Protein AF-A0AAV1U110-F1 (afdb_monomer_lite)

Secondary structure (DSSP, 8-state):
---------------TTS--HHHHHHHHHTTSTTGGGGSTTHHHHHHTTTTS-SSPPSSPPPP-S-----PPPTTPPP--PPPPP--HHHHHHHHHHHHHHHHTTSS--

Organism: NCBI:txid2874970

Sequence (109 aa):
MFTENERVLSSSSMDESVLDEKTRIERYDSQSWESLKTNPLYEDLVEFKDVFPETVPCGLPKDKGIRHEVEIKPGSKYCVMKQWPLPRGQVLAIDKFFADRLAAGHVRE

Structure (mmCIF, N/CA/C/O backbone):
data_AF-A0AAV1U110-F1
#
_entry.id   AF-A0AAV1U110-F1
#
loop_
_atom_site.group_PDB
_atom_site.id
_atom_site.type_symbol
_atom_site.label_atom_id
_atom_site.label_alt_id
_atom_site.label_comp_id
_atom_site.label_asym_id
_atom_site.label_entity_id
_atom_site.label_seq_id
_atom_site.pdbx_PDB_ins_code
_atom_site.Cartn_x
_atom_site.Cartn_y
_atom_site.Cartn_z
_atom_site.occupancy
_atom_site.B_iso_or_equiv
_atom_site.auth_seq_id
_atom_site.auth_comp_id
_atom_site.auth_asym_id
_atom_site.auth_atom_id
_atom_site.pdbx_PDB_model_num
ATOM 1 N N . MET A 1 1 ? 0.098 38.934 -31.630 1.00 35.47 1 MET A N 1
ATOM 2 C CA . MET A 1 1 ? 1.028 38.566 -30.543 1.00 35.47 1 MET A CA 1
ATOM 3 C C . MET A 1 1 ? 0.245 37.677 -29.601 1.00 35.47 1 MET A C 1
ATOM 5 O O . MET A 1 1 ? -0.563 38.188 -28.842 1.00 35.47 1 MET A O 1
ATOM 9 N N . PHE A 1 2 ? 0.353 36.362 -29.775 1.00 33.09 2 PHE A N 1
ATOM 10 C CA . PHE A 1 2 ? -0.386 35.393 -28.971 1.00 33.09 2 PHE A CA 1
ATOM 11 C C . PHE A 1 2 ? 0.533 34.914 -27.850 1.00 33.09 2 PHE A C 1
ATOM 13 O O . PHE A 1 2 ? 1.651 34.482 -28.108 1.00 33.09 2 PHE A O 1
ATOM 20 N N . THR A 1 3 ? 0.077 35.092 -26.617 1.00 41.59 3 THR A N 1
ATOM 21 C CA . THR A 1 3 ? 0.721 34.644 -25.383 1.00 41.59 3 THR A CA 1
ATOM 22 C C . THR A 1 3 ? 0.712 33.119 -25.328 1.00 41.59 3 THR A C 1
ATOM 24 O O . THR A 1 3 ? -0.360 32.515 -25.374 1.00 41.59 3 THR A O 1
ATOM 27 N N . GLU A 1 4 ? 1.884 32.494 -25.241 1.00 41.91 4 GLU A N 1
ATOM 28 C CA . GLU A 1 4 ? 1.995 31.045 -25.073 1.00 41.91 4 GLU A CA 1
ATOM 29 C C . GLU A 1 4 ? 1.771 30.668 -23.607 1.00 41.91 4 GLU A C 1
ATOM 31 O O . GLU A 1 4 ? 2.541 31.019 -22.713 1.00 41.91 4 GLU A O 1
ATOM 36 N N . ASN A 1 5 ? 0.662 29.967 -23.390 1.00 44.16 5 ASN A N 1
ATOM 37 C CA . ASN A 1 5 ? 0.289 29.315 -22.149 1.00 44.16 5 ASN A CA 1
ATOM 38 C C . ASN A 1 5 ? 1.094 28.019 -21.947 1.00 44.16 5 ASN A C 1
ATOM 40 O O . ASN A 1 5 ? 1.216 27.201 -22.855 1.00 44.16 5 ASN A O 1
ATOM 44 N N . GLU A 1 6 ? 1.542 27.838 -20.705 1.00 47.44 6 GLU A N 1
ATOM 45 C CA . GLU A 1 6 ? 1.494 26.588 -19.939 1.00 47.44 6 GLU A CA 1
ATOM 46 C C . GLU A 1 6 ? 2.116 25.305 -20.528 1.00 47.44 6 GLU A C 1
ATOM 48 O O . GLU A 1 6 ? 1.518 24.562 -21.304 1.00 47.44 6 GLU A O 1
ATOM 53 N N . ARG A 1 7 ? 3.263 24.920 -19.960 1.00 43.56 7 ARG A N 1
ATOM 54 C CA . ARG A 1 7 ? 3.531 23.516 -19.615 1.00 43.56 7 ARG A CA 1
ATOM 55 C C . ARG A 1 7 ? 4.108 23.451 -18.210 1.00 43.56 7 ARG A C 1
ATOM 57 O O . ARG A 1 7 ? 5.311 23.276 -18.031 1.00 43.56 7 ARG A O 1
ATOM 64 N N . VAL A 1 8 ? 3.241 23.568 -17.204 1.00 42.62 8 VAL A N 1
ATOM 65 C CA . VAL A 1 8 ? 3.569 23.057 -15.869 1.00 42.62 8 VAL A CA 1
ATOM 66 C C . VAL A 1 8 ? 3.509 21.533 -15.970 1.00 42.62 8 VAL A C 1
ATOM 68 O O . VAL A 1 8 ? 2.497 20.898 -15.691 1.00 42.62 8 VAL A O 1
ATOM 71 N N . LEU A 1 9 ? 4.592 20.930 -16.461 1.00 42.34 9 LEU A N 1
ATOM 72 C CA . LEU A 1 9 ? 4.840 19.508 -16.268 1.00 42.34 9 LEU A CA 1
ATOM 73 C C . LEU A 1 9 ? 5.126 19.327 -14.776 1.00 42.34 9 LEU A C 1
ATOM 75 O O . LEU A 1 9 ? 6.277 19.320 -14.349 1.00 42.34 9 LEU A O 1
ATOM 79 N N . SER A 1 10 ? 4.060 19.205 -13.981 1.00 40.09 10 SER A N 1
ATOM 80 C CA . SER A 1 10 ? 4.121 18.632 -12.639 1.00 40.09 10 SER A CA 1
ATOM 81 C C . SER A 1 10 ? 4.406 17.135 -12.798 1.00 40.09 10 SER A C 1
ATOM 83 O O . SER A 1 10 ? 3.544 16.269 -12.673 1.00 40.09 10 SER A O 1
ATOM 85 N N . SER A 1 11 ? 5.637 16.845 -13.217 1.00 42.34 11 SER A N 1
ATOM 86 C CA . SER A 1 11 ? 6.236 15.526 -13.135 1.00 42.34 11 SER A CA 1
ATOM 87 C C . SER A 1 11 ? 6.415 15.256 -11.650 1.00 42.34 11 SER A C 1
ATOM 89 O O . SER A 1 11 ? 7.208 15.943 -11.003 1.00 42.34 11 SER A O 1
ATOM 91 N N . SER A 1 12 ? 5.653 14.301 -11.110 1.00 48.09 12 SER A N 1
ATOM 92 C CA . SER A 1 12 ? 5.851 13.757 -9.764 1.00 48.09 12 SER A CA 1
ATOM 93 C C . SER A 1 12 ? 7.200 13.039 -9.734 1.00 48.09 12 SER A C 1
ATOM 95 O O . SER A 1 12 ? 7.323 11.830 -9.907 1.00 48.09 12 SER A O 1
ATOM 97 N N . SER A 1 13 ? 8.235 13.855 -9.619 1.00 43.66 13 SER A N 1
ATOM 98 C CA . SER A 1 13 ? 9.588 13.469 -9.282 1.00 43.66 13 SER A CA 1
ATOM 99 C C . SER A 1 13 ? 9.536 13.211 -7.781 1.00 43.66 13 SER A C 1
ATOM 101 O O . SER A 1 13 ? 9.035 14.058 -7.043 1.00 43.66 13 SER A O 1
ATOM 103 N N . MET A 1 14 ? 9.955 12.032 -7.323 1.00 46.31 14 MET A N 1
ATOM 104 C CA . MET A 1 14 ? 10.198 11.820 -5.897 1.00 46.31 14 MET A CA 1
ATOM 105 C C . MET A 1 14 ? 11.302 12.793 -5.475 1.00 46.31 14 MET A C 1
ATOM 107 O O . MET A 1 14 ? 12.480 12.497 -5.644 1.00 46.31 14 MET A O 1
ATOM 111 N N . ASP A 1 15 ? 10.919 13.977 -5.004 1.00 38.59 15 ASP A N 1
ATOM 112 C CA . ASP A 1 15 ? 11.826 14.870 -4.301 1.00 38.59 15 ASP A CA 1
ATOM 113 C C . ASP A 1 15 ? 12.218 14.199 -2.980 1.00 38.59 15 ASP A C 1
ATOM 115 O O . ASP A 1 15 ? 11.374 13.652 -2.272 1.00 38.59 15 ASP A O 1
ATOM 119 N N . GLU A 1 16 ? 13.493 14.302 -2.608 1.00 44.09 16 GLU A N 1
ATOM 120 C CA . GLU A 1 16 ? 14.067 13.902 -1.306 1.00 44.09 16 GLU A CA 1
ATOM 121 C C . GLU A 1 16 ? 13.384 14.612 -0.106 1.00 44.09 16 GLU A C 1
ATOM 123 O O . GLU A 1 16 ? 13.739 14.412 1.050 1.00 44.09 16 GLU A O 1
ATOM 128 N N . SER A 1 17 ? 12.394 15.471 -0.372 1.00 44.66 17 SER A N 1
ATOM 129 C CA . SER A 1 17 ? 11.492 16.101 0.589 1.00 44.66 17 SER A CA 1
ATOM 130 C C . SER A 1 17 ? 10.092 15.471 0.604 1.00 44.66 17 SER A C 1
ATOM 132 O O . SER A 1 17 ? 9.124 16.127 1.005 1.00 44.66 17 SER A O 1
ATOM 134 N N . VAL A 1 18 ? 9.965 14.179 0.262 1.00 58.88 18 VAL A N 1
ATOM 135 C CA . VAL A 1 18 ? 8.971 13.308 0.915 1.00 58.88 18 VAL A CA 1
ATOM 136 C C . VAL A 1 18 ? 9.233 13.447 2.410 1.00 58.88 18 VAL A C 1
ATOM 138 O O . VAL A 1 18 ? 10.063 12.721 2.925 1.00 58.88 18 VAL A O 1
ATOM 141 N N . LEU A 1 19 ? 8.627 14.470 3.024 1.00 53.06 19 LEU A N 1
ATOM 142 C CA . LEU A 1 19 ? 8.655 14.876 4.429 1.00 53.06 19 LEU A CA 1
ATOM 143 C C . LEU A 1 19 ? 9.754 14.192 5.240 1.00 53.06 19 LEU A C 1
ATOM 145 O O . LEU A 1 19 ? 9.616 12.995 5.494 1.00 53.06 19 LEU A O 1
ATOM 149 N N . ASP A 1 20 ? 10.772 14.949 5.695 1.00 71.12 20 ASP A N 1
ATOM 150 C CA . ASP A 1 20 ? 11.756 14.476 6.689 1.00 71.12 20 ASP A CA 1
ATOM 151 C C . ASP A 1 20 ? 11.061 13.516 7.652 1.00 71.12 20 ASP A C 1
ATOM 153 O O . ASP A 1 20 ? 9.963 13.837 8.112 1.00 71.12 20 ASP A O 1
ATOM 157 N N . GLU A 1 21 ? 11.635 12.335 7.892 1.00 78.06 21 GLU A N 1
ATOM 158 C CA . GLU A 1 21 ? 10.934 11.203 8.518 1.00 78.06 21 GLU A CA 1
ATOM 159 C C . GLU A 1 21 ? 10.157 11.628 9.778 1.00 78.06 21 GLU A C 1
ATOM 161 O O . GLU A 1 21 ? 9.039 11.172 10.006 1.00 78.06 21 GLU A O 1
ATOM 166 N N . LYS A 1 22 ? 10.688 12.605 10.524 1.00 83.38 22 LYS A N 1
ATOM 167 C CA . LYS A 1 22 ? 10.017 13.262 11.653 1.00 83.38 22 LYS A CA 1
ATOM 168 C C . LYS A 1 22 ? 8.708 13.949 11.269 1.00 83.38 22 LYS A C 1
ATOM 170 O O . LYS A 1 22 ? 7.678 13.655 11.854 1.00 83.38 22 LYS A O 1
ATOM 175 N N . THR A 1 23 ? 8.717 14.818 10.263 1.00 84.31 23 THR A N 1
ATOM 176 C CA . THR A 1 23 ? 7.519 15.515 9.763 1.00 84.31 23 THR A CA 1
ATOM 177 C C . THR A 1 23 ? 6.472 14.558 9.181 1.00 84.31 23 THR A C 1
ATOM 179 O O . THR A 1 23 ? 5.272 14.831 9.259 1.00 84.31 23 THR A O 1
ATOM 182 N N . ARG A 1 24 ? 6.897 13.416 8.620 1.00 82.12 24 ARG A N 1
ATOM 183 C CA . ARG A 1 24 ? 5.990 12.349 8.168 1.00 82.12 24 ARG A CA 1
ATOM 184 C C . ARG A 1 24 ? 5.311 11.665 9.353 1.00 82.12 24 ARG A C 1
ATOM 186 O O . ARG A 1 24 ? 4.092 11.500 9.326 1.00 82.12 24 ARG A O 1
ATOM 193 N N . ILE A 1 25 ? 6.095 11.300 10.367 1.00 84.00 25 ILE A N 1
ATOM 194 C CA . ILE A 1 25 ? 5.604 10.692 11.608 1.00 84.00 25 ILE A CA 1
ATOM 195 C C . ILE A 1 25 ? 4.658 11.659 12.326 1.00 84.00 25 ILE A C 1
ATOM 197 O O . ILE A 1 25 ? 3.527 11.288 12.599 1.00 84.00 25 ILE A O 1
ATOM 201 N N . GLU A 1 26 ? 5.043 12.923 12.513 1.00 87.81 26 GLU A N 1
ATOM 202 C CA . GLU A 1 26 ? 4.208 13.943 13.164 1.00 87.81 26 GLU A CA 1
ATOM 203 C C . GLU A 1 26 ? 2.861 14.134 12.456 1.00 87.81 26 GLU A C 1
ATOM 205 O O . GLU A 1 26 ? 1.815 14.231 13.102 1.00 87.81 26 GLU A O 1
ATOM 210 N N . ARG A 1 27 ? 2.860 14.153 11.116 1.00 87.62 27 ARG A N 1
ATOM 211 C CA . ARG A 1 27 ? 1.615 14.228 10.346 1.00 87.62 27 ARG A CA 1
ATOM 212 C C . ARG A 1 27 ? 0.743 12.994 10.573 1.00 87.62 27 ARG A C 1
ATOM 214 O O . ARG A 1 27 ? -0.462 13.154 10.752 1.00 87.62 27 ARG A O 1
ATOM 221 N N . TYR A 1 28 ? 1.328 11.797 10.562 1.00 83.81 28 TYR A N 1
ATOM 222 C CA . TYR A 1 28 ? 0.599 10.555 10.820 1.00 83.81 28 TYR A CA 1
ATOM 223 C C . TYR A 1 28 ? 0.030 10.528 12.247 1.00 83.81 28 TYR A C 1
ATOM 225 O O . TYR A 1 28 ? -1.161 10.285 12.432 1.00 83.81 28 TYR A O 1
ATOM 233 N N . ASP A 1 29 ? 0.842 10.892 13.238 1.00 86.44 29 ASP A N 1
ATOM 234 C CA . ASP A 1 29 ? 0.464 10.913 14.651 1.00 86.44 29 ASP A CA 1
ATOM 235 C C . ASP A 1 29 ? -0.659 11.916 14.923 1.00 86.44 29 ASP A C 1
ATOM 237 O O . ASP A 1 29 ? -1.585 11.604 15.669 1.00 86.44 29 ASP A O 1
ATOM 241 N N . SER A 1 30 ? -0.646 13.080 14.259 1.00 87.38 30 SER A N 1
ATOM 242 C CA . SER A 1 30 ? -1.729 14.073 14.359 1.00 87.38 30 SER A CA 1
ATOM 243 C C . SER A 1 30 ? -3.083 13.584 13.820 1.00 87.38 30 SER A C 1
ATOM 245 O O . SER A 1 30 ? -4.119 14.170 14.132 1.00 87.38 30 SER A O 1
ATOM 247 N N . GLN A 1 31 ? -3.079 12.521 13.010 1.00 84.69 31 GLN A N 1
ATOM 248 C CA . GLN A 1 31 ? -4.268 11.883 12.439 1.00 84.69 31 GLN A CA 1
ATOM 249 C C . GLN A 1 31 ? -4.585 10.536 13.109 1.00 84.69 31 GLN A C 1
ATOM 251 O O . GLN A 1 31 ? -5.462 9.806 12.647 1.00 84.69 31 GLN A O 1
ATOM 256 N N . SER A 1 32 ? -3.882 10.197 14.192 1.00 86.75 32 SER A N 1
ATOM 257 C CA . SER A 1 32 ? -4.067 8.939 14.912 1.00 86.75 32 SER A CA 1
ATOM 258 C C . SER A 1 32 ? -5.417 8.861 15.637 1.00 86.75 32 SER A C 1
ATOM 260 O O . SER A 1 32 ? -6.064 9.869 15.941 1.00 86.75 32 SER A O 1
ATOM 262 N N . TRP A 1 33 ? -5.811 7.638 16.007 1.00 87.12 33 TRP A N 1
ATOM 263 C CA . TRP A 1 33 ? -6.979 7.381 16.859 1.00 87.12 33 TRP A CA 1
ATOM 264 C C . TRP A 1 33 ? -6.933 8.127 18.200 1.00 87.12 33 TRP A C 1
ATOM 266 O O . TRP A 1 33 ? -7.980 8.451 18.757 1.00 87.12 33 TRP A O 1
ATOM 276 N N . GLU A 1 34 ? -5.734 8.411 18.713 1.00 88.62 34 GLU A N 1
ATOM 277 C CA . GLU A 1 34 ? -5.528 9.184 19.939 1.00 88.62 34 GLU A CA 1
ATOM 278 C C . GLU A 1 34 ? -5.887 10.660 19.743 1.00 88.62 34 GLU A C 1
ATOM 280 O O . GLU A 1 34 ? -6.616 11.234 20.553 1.00 88.62 34 GLU A O 1
ATOM 285 N N . SER A 1 35 ? -5.460 11.263 18.630 1.00 88.88 35 SER A N 1
ATOM 286 C CA . SER A 1 35 ? -5.814 12.645 18.281 1.00 88.88 35 SER A CA 1
ATOM 287 C C . SER A 1 35 ? -7.319 12.823 18.056 1.00 88.88 35 SER A C 1
ATOM 289 O O . SER A 1 35 ? -7.890 13.860 18.406 1.00 88.88 35 SER A O 1
ATOM 291 N N . LEU A 1 36 ? -7.985 11.785 17.539 1.00 88.44 36 LEU A N 1
ATOM 292 C CA . LEU A 1 36 ? -9.421 11.797 17.265 1.00 88.44 36 LEU A CA 1
ATOM 293 C C . LEU A 1 36 ? -10.305 11.782 18.521 1.00 88.44 36 LEU A C 1
ATOM 295 O O . LEU A 1 36 ? -11.480 12.114 18.402 1.00 88.44 36 LEU A O 1
ATOM 299 N N . LYS A 1 37 ? -9.775 11.497 19.720 1.00 90.38 37 LYS A N 1
ATOM 300 C CA . LYS A 1 37 ? -10.555 11.499 20.981 1.00 90.38 37 LYS A CA 1
ATOM 301 C C . LYS A 1 37 ? -11.225 12.835 21.300 1.00 90.38 37 LYS A C 1
ATOM 303 O O . LYS A 1 37 ? -12.200 12.881 22.039 1.00 90.38 37 LYS A O 1
ATOM 308 N N . THR A 1 38 ? -10.685 13.927 20.766 1.00 92.50 38 THR A N 1
ATOM 309 C CA . THR A 1 38 ? -11.238 15.280 20.940 1.00 92.50 38 THR A CA 1
ATOM 310 C C . THR A 1 38 ? -12.335 15.622 19.928 1.00 92.50 38 THR A C 1
ATOM 312 O O . THR A 1 38 ? -12.983 16.660 20.054 1.00 92.50 38 THR A O 1
ATOM 315 N N . ASN A 1 39 ? -12.554 14.768 18.923 1.00 90.50 39 ASN A N 1
ATOM 316 C CA . ASN A 1 39 ? -13.552 14.981 17.886 1.00 90.50 39 ASN A CA 1
ATOM 317 C C . ASN A 1 39 ? -14.965 14.726 18.449 1.00 90.50 39 ASN A C 1
ATOM 319 O O . ASN A 1 39 ? -15.187 13.681 19.060 1.00 90.50 39 ASN A O 1
ATOM 323 N N . PRO A 1 40 ? -15.947 15.618 18.216 1.00 93.69 40 PRO A N 1
ATOM 324 C CA . PRO A 1 40 ? -17.333 15.397 18.640 1.00 93.69 40 PRO A CA 1
ATOM 325 C C . PRO A 1 40 ? -17.980 14.127 18.057 1.00 93.69 40 PRO A C 1
ATOM 327 O O . PRO A 1 40 ? -18.975 13.668 18.604 1.00 93.69 40 PRO A O 1
ATOM 330 N N . LEU A 1 41 ? -17.426 13.562 16.979 1.00 91.56 41 LEU A N 1
ATOM 331 C CA . LEU A 1 41 ? -17.882 12.319 16.343 1.00 91.56 41 LEU A CA 1
ATOM 332 C C . LEU A 1 41 ? -17.066 11.086 16.769 1.00 91.56 41 LEU A C 1
ATOM 334 O O . LEU A 1 41 ? -17.099 10.068 16.085 1.00 91.56 41 LEU A O 1
ATOM 338 N N . TYR A 1 42 ? -16.275 11.163 17.846 1.00 91.06 42 TYR A N 1
ATOM 339 C CA . TYR A 1 42 ? -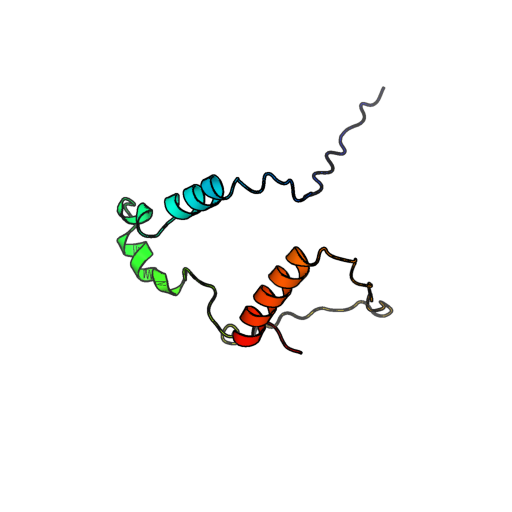15.377 10.069 18.230 1.00 91.06 42 TYR A CA 1
ATOM 340 C C . TYR A 1 42 ? -16.107 8.737 18.452 1.00 91.06 42 TYR A C 1
ATOM 342 O O . TYR A 1 42 ? -15.624 7.708 17.989 1.00 91.06 42 TYR A O 1
ATOM 350 N N . GLU A 1 43 ? -17.276 8.760 19.094 1.00 91.81 43 GLU A N 1
ATOM 351 C CA . GLU A 1 43 ? -18.082 7.554 19.332 1.00 91.81 43 GLU A CA 1
ATOM 352 C C . GLU A 1 43 ? -18.482 6.871 18.014 1.00 91.81 43 GLU A C 1
ATOM 354 O O . GLU A 1 43 ? -18.256 5.672 17.849 1.00 91.81 43 GLU A O 1
ATOM 359 N N . ASP A 1 44 ? -18.957 7.648 17.036 1.00 91.19 44 ASP A N 1
ATOM 360 C CA . ASP A 1 44 ? -19.310 7.137 15.707 1.00 91.19 44 ASP A CA 1
ATOM 361 C C . ASP A 1 44 ? -18.070 6.582 14.985 1.00 91.19 44 ASP A C 1
ATOM 363 O O . ASP A 1 44 ? -18.108 5.528 14.357 1.00 91.19 44 ASP A O 1
ATOM 367 N N . LEU A 1 45 ? -16.924 7.264 15.087 1.00 89.62 45 LEU A N 1
ATOM 368 C CA . LEU A 1 45 ? -15.680 6.810 14.457 1.00 89.62 45 LEU A CA 1
ATOM 369 C C . LEU A 1 45 ? -15.187 5.478 15.038 1.00 89.62 45 LEU A C 1
ATOM 371 O O . LEU A 1 45 ? -14.658 4.648 14.296 1.00 89.62 45 LEU A O 1
ATOM 375 N N . VAL A 1 46 ? -15.353 5.269 16.347 1.00 90.56 46 VAL A N 1
ATOM 376 C CA . VAL A 1 46 ? -14.990 4.011 17.013 1.00 90.56 46 VAL A CA 1
ATOM 377 C C . VAL A 1 46 ? -15.910 2.870 16.578 1.00 90.56 46 VAL A C 1
ATOM 379 O O . VAL A 1 46 ? -15.422 1.748 16.419 1.00 90.56 46 VAL A O 1
ATOM 382 N N . GLU A 1 47 ? -17.194 3.143 16.323 1.00 92.75 47 GLU A N 1
ATOM 383 C CA . GLU A 1 47 ? -18.133 2.154 15.775 1.00 92.75 47 GLU A CA 1
ATOM 384 C C . GLU A 1 47 ? -17.653 1.600 14.422 1.00 92.75 47 GLU A C 1
ATOM 386 O O . GLU A 1 47 ? -17.699 0.390 14.207 1.00 92.75 47 GLU A O 1
ATOM 391 N N . PHE A 1 48 ? -17.099 2.454 13.552 1.00 90.12 48 PHE A N 1
ATOM 392 C CA . PHE A 1 48 ? -16.588 2.075 12.224 1.00 90.12 48 PHE A CA 1
ATOM 393 C C . PHE A 1 48 ? -15.086 1.752 12.191 1.00 90.12 48 PHE A C 1
ATOM 395 O O . PHE A 1 48 ? -14.453 1.798 11.130 1.00 90.12 48 PHE A O 1
ATOM 402 N N . LYS A 1 49 ? -14.474 1.425 13.335 1.00 88.00 49 LYS A N 1
ATOM 403 C CA . LYS A 1 49 ? -13.031 1.139 13.405 1.00 88.00 49 LYS A CA 1
ATOM 404 C C . LYS A 1 49 ? -12.603 -0.034 12.513 1.00 88.00 49 LYS A C 1
ATOM 406 O O . LYS A 1 49 ? -11.473 -0.064 12.031 1.00 88.00 49 LYS A O 1
ATOM 411 N N . ASP A 1 50 ? -13.490 -0.995 12.280 1.00 86.19 50 ASP A N 1
ATOM 412 C CA . ASP A 1 50 ? -13.262 -2.135 11.389 1.00 86.19 50 ASP A CA 1
ATOM 413 C C . ASP A 1 50 ? -13.210 -1.739 9.901 1.00 86.19 50 ASP A C 1
ATOM 415 O O . ASP A 1 50 ? -12.515 -2.387 9.114 1.00 86.19 50 ASP A O 1
ATOM 419 N N . VAL A 1 51 ? -13.898 -0.658 9.520 1.00 87.25 51 VAL A N 1
ATOM 420 C CA . VAL A 1 51 ? -13.886 -0.094 8.160 1.00 87.25 51 VAL A CA 1
ATOM 421 C C . VAL A 1 51 ? -12.575 0.642 7.869 1.00 87.25 51 VAL A C 1
ATOM 423 O O . VAL A 1 51 ? -12.116 0.648 6.724 1.00 87.25 51 VAL A O 1
ATOM 426 N N . PHE A 1 52 ? -11.951 1.220 8.898 1.00 84.81 52 PHE A N 1
ATOM 427 C CA . PHE A 1 52 ? -10.705 1.987 8.804 1.00 84.81 52 PHE A CA 1
ATOM 428 C C . PHE A 1 52 ? -9.564 1.312 9.586 1.00 84.81 52 PHE A C 1
ATOM 430 O O . PHE A 1 52 ? -9.105 1.843 10.602 1.00 84.81 52 PHE A O 1
ATOM 437 N N . PRO A 1 53 ? -9.088 0.132 9.143 1.00 83.94 53 PRO A N 1
ATOM 438 C CA . PRO A 1 53 ? -8.006 -0.557 9.824 1.00 83.94 53 PRO A CA 1
ATOM 439 C C . PRO A 1 53 ? -6.701 0.242 9.715 1.00 83.94 53 PRO A C 1
ATOM 441 O O . PRO A 1 53 ? -6.370 0.795 8.668 1.00 83.94 53 PRO A O 1
ATOM 444 N N . GLU A 1 54 ? -5.932 0.264 10.803 1.00 83.75 54 GLU A N 1
ATOM 445 C CA . GLU A 1 54 ? -4.639 0.959 10.869 1.00 83.75 54 GLU A CA 1
ATOM 446 C C . GLU A 1 54 ? -3.570 0.293 9.989 1.00 83.75 54 GLU A C 1
ATOM 448 O O . GLU A 1 54 ? -2.655 0.941 9.485 1.00 83.75 54 GLU A O 1
ATOM 453 N N . THR A 1 55 ? -3.703 -1.014 9.761 1.00 85.19 55 THR A N 1
ATOM 454 C CA . THR A 1 55 ? -2.821 -1.788 8.891 1.00 85.19 55 THR A CA 1
ATOM 455 C C . THR A 1 55 ? -3.613 -2.440 7.769 1.00 85.19 55 THR A C 1
ATOM 457 O O . THR A 1 55 ? -4.781 -2.800 7.914 1.00 85.19 55 THR A O 1
ATOM 460 N N . VAL A 1 56 ? -2.969 -2.602 6.612 1.00 85.56 56 VAL A N 1
ATOM 461 C CA . VAL A 1 56 ? -3.584 -3.308 5.483 1.00 85.56 56 VAL A CA 1
ATOM 462 C C . VAL A 1 56 ? -3.803 -4.770 5.891 1.00 85.56 56 VAL A C 1
ATOM 464 O O . VAL A 1 56 ? -2.825 -5.433 6.243 1.00 85.56 56 VAL A O 1
ATOM 467 N N . PRO A 1 57 ? -5.038 -5.297 5.827 1.00 85.44 57 PRO A N 1
ATOM 468 C CA . PRO A 1 57 ? -5.316 -6.660 6.252 1.00 85.44 57 PRO A CA 1
ATOM 469 C C . PRO A 1 57 ? -4.589 -7.683 5.371 1.00 85.44 57 PRO A C 1
ATOM 471 O O . PRO A 1 57 ? -4.438 -7.502 4.158 1.00 85.44 57 PRO A O 1
ATOM 474 N N . CYS A 1 58 ? -4.162 -8.784 5.990 1.00 85.94 58 CYS A N 1
ATOM 475 C CA . CYS A 1 58 ? -3.633 -9.936 5.271 1.00 85.94 58 CYS A CA 1
ATOM 476 C C . CYS A 1 58 ? -4.772 -10.655 4.539 1.00 85.94 58 CYS A C 1
ATOM 478 O O . CYS A 1 58 ? -5.812 -10.949 5.126 1.00 85.94 58 CYS A O 1
ATOM 480 N N . GLY A 1 59 ? -4.557 -10.968 3.266 1.00 84.19 59 GLY A N 1
ATOM 481 C CA . GLY A 1 59 ? -5.516 -11.645 2.405 1.00 84.19 59 GLY A CA 1
ATOM 482 C C . GLY A 1 59 ? -6.164 -10.729 1.371 1.00 84.19 59 GLY A C 1
ATOM 483 O O . GLY A 1 59 ? -6.078 -9.501 1.422 1.00 84.19 59 GLY A O 1
ATOM 484 N N . LEU A 1 60 ? -6.815 -11.362 0.396 1.00 83.06 60 LEU A N 1
ATOM 485 C CA 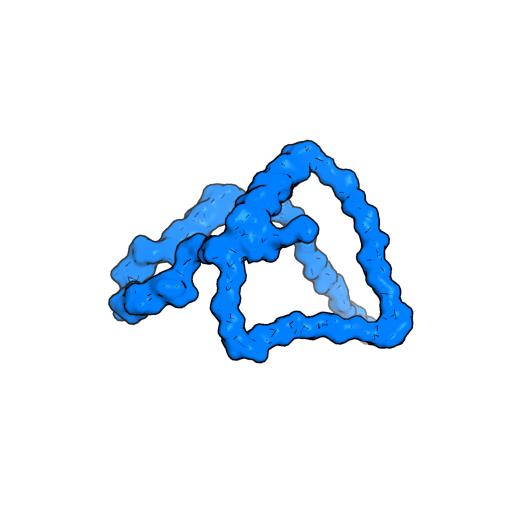. LEU A 1 60 ? -7.629 -10.661 -0.587 1.00 83.06 60 LEU A CA 1
ATOM 486 C C . LEU A 1 60 ? -8.971 -10.260 0.041 1.00 83.06 60 LEU A C 1
ATOM 488 O O . LEU A 1 60 ? -9.519 -11.022 0.845 1.00 83.06 60 LEU A O 1
ATOM 492 N N . PRO A 1 61 ? -9.540 -9.107 -0.349 1.00 84.06 61 PRO A N 1
ATOM 493 C CA . PRO A 1 61 ? -10.906 -8.766 0.010 1.00 84.06 61 PRO A CA 1
ATOM 494 C C . PRO A 1 61 ? -11.866 -9.892 -0.381 1.00 84.06 61 PRO A C 1
ATOM 496 O O . PRO A 1 61 ? -11.677 -10.565 -1.396 1.00 84.06 61 PRO A O 1
ATOM 499 N N . LYS A 1 62 ? -12.925 -10.075 0.411 1.00 86.12 62 LYS A N 1
ATOM 500 C CA . LYS A 1 62 ? -13.994 -11.020 0.081 1.00 86.12 62 LYS A CA 1
ATOM 501 C C . LYS A 1 62 ? -14.537 -10.706 -1.314 1.00 86.12 62 LYS A C 1
ATOM 503 O O . LYS A 1 62 ? -14.875 -9.555 -1.588 1.00 86.12 62 LYS A O 1
ATOM 508 N N . ASP A 1 63 ? -14.648 -11.727 -2.161 1.00 88.94 63 ASP A N 1
ATOM 509 C CA . ASP A 1 63 ? -15.229 -11.568 -3.491 1.00 88.94 63 ASP A CA 1
ATOM 510 C C . ASP A 1 63 ? -16.684 -11.089 -3.362 1.00 88.94 63 ASP A C 1
ATOM 512 O O . ASP A 1 63 ? -17.519 -11.735 -2.722 1.00 88.94 63 ASP A O 1
ATOM 516 N N . LYS A 1 64 ? -16.966 -9.916 -3.934 1.00 90.88 64 LYS A N 1
ATOM 517 C CA . LYS A 1 64 ? -18.303 -9.306 -3.984 1.00 90.88 64 LYS A CA 1
ATOM 518 C C . LYS A 1 64 ? -18.992 -9.548 -5.334 1.00 90.88 64 LYS A C 1
ATOM 520 O O . LYS A 1 64 ? -20.015 -8.929 -5.607 1.00 90.88 64 LYS A O 1
ATOM 525 N N . GLY A 1 65 ? -18.427 -10.403 -6.189 1.00 91.81 65 GLY A N 1
ATOM 526 C CA . GLY A 1 65 ? -18.915 -10.662 -7.545 1.00 91.81 65 GLY A CA 1
ATOM 527 C C . GLY A 1 65 ? -18.500 -9.599 -8.567 1.00 91.81 65 GLY A C 1
ATOM 528 O O . GLY A 1 65 ? -18.887 -9.688 -9.728 1.00 91.81 65 GLY A O 1
ATOM 529 N N . ILE A 1 66 ? -17.703 -8.607 -8.157 1.00 90.19 66 ILE A N 1
ATOM 530 C CA . ILE A 1 66 ? -17.130 -7.584 -9.035 1.00 90.19 66 ILE A CA 1
ATOM 531 C C . ILE A 1 66 ? -15.649 -7.905 -9.207 1.00 90.19 66 ILE A C 1
ATOM 533 O O . ILE A 1 66 ? -14.901 -7.926 -8.230 1.00 90.19 66 ILE A O 1
ATOM 537 N N . ARG A 1 67 ? -15.222 -8.134 -10.451 1.00 90.56 67 ARG A N 1
ATOM 538 C CA . ARG A 1 67 ? -13.818 -8.383 -10.795 1.00 90.56 67 ARG A CA 1
ATOM 539 C C . ARG A 1 67 ? -13.295 -7.269 -11.683 1.00 90.56 67 ARG A C 1
ATOM 541 O O . ARG A 1 67 ? -14.010 -6.772 -12.546 1.00 90.56 67 ARG A O 1
ATOM 548 N N . HIS A 1 68 ? -12.044 -6.887 -11.459 1.00 89.31 68 HIS A N 1
ATOM 549 C CA . HIS A 1 68 ? -11.345 -5.994 -12.367 1.00 89.31 68 HIS A CA 1
ATOM 550 C C . HIS A 1 68 ? -10.897 -6.793 -13.592 1.00 89.31 68 HIS A C 1
ATOM 552 O O . HIS A 1 68 ? -10.132 -7.748 -13.458 1.00 89.31 68 HIS A O 1
ATOM 558 N N . GLU A 1 69 ? -11.389 -6.413 -14.766 1.00 92.75 69 GLU A N 1
ATOM 559 C CA . GLU A 1 69 ? -10.977 -6.983 -16.044 1.00 92.75 69 GLU A CA 1
ATOM 560 C C . GLU A 1 69 ? -10.195 -5.930 -16.827 1.00 92.75 69 GLU A C 1
ATOM 562 O O . GLU A 1 69 ? -10.630 -4.786 -16.968 1.00 92.75 69 GLU A O 1
ATOM 567 N N . VAL A 1 70 ? -9.011 -6.314 -17.304 1.00 92.56 70 VAL A N 1
ATOM 568 C CA . VAL A 1 70 ? -8.170 -5.454 -18.137 1.00 92.56 70 VAL A CA 1
A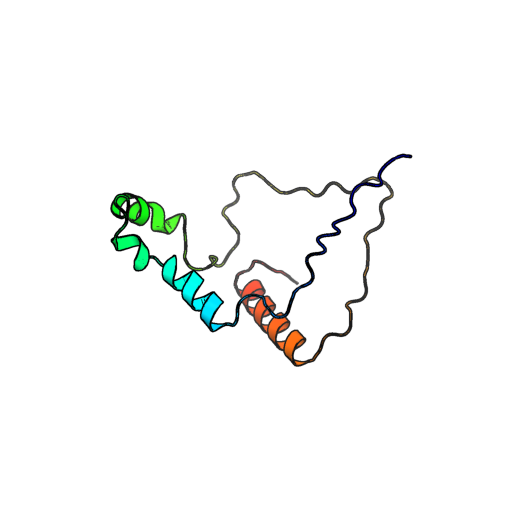TOM 569 C C . VAL A 1 70 ? -8.351 -5.896 -19.581 1.00 92.56 70 VAL A C 1
ATOM 571 O O . VAL A 1 70 ? -7.722 -6.854 -20.030 1.00 92.56 70 VAL A O 1
ATOM 574 N N . GLU A 1 71 ? -9.215 -5.196 -20.314 1.00 93.88 71 GLU A N 1
ATOM 575 C CA . GLU A 1 71 ? -9.382 -5.424 -21.747 1.00 93.88 71 GLU A CA 1
ATOM 576 C C . GLU A 1 71 ? -8.135 -4.960 -22.508 1.00 93.88 71 GLU A C 1
ATOM 578 O O . GLU A 1 71 ? -7.768 -3.780 -22.518 1.00 93.88 71 GLU A O 1
ATOM 583 N N . ILE A 1 72 ? -7.473 -5.900 -23.179 1.00 92.31 72 ILE A N 1
ATOM 584 C CA . ILE A 1 72 ? -6.328 -5.610 -24.039 1.00 92.31 72 ILE A CA 1
ATOM 585 C C . ILE A 1 72 ? -6.850 -5.417 -25.461 1.00 92.31 72 ILE A C 1
ATOM 587 O O . ILE A 1 72 ? -7.507 -6.298 -26.017 1.00 92.31 72 ILE A O 1
ATOM 591 N N . LYS A 1 73 ? -6.540 -4.270 -26.076 1.00 94.69 73 LYS A N 1
ATOM 592 C CA . LYS A 1 73 ? -6.938 -4.002 -27.463 1.00 94.69 73 LYS A CA 1
ATOM 593 C C . LYS A 1 73 ? -6.393 -5.097 -28.398 1.00 94.69 73 LYS A C 1
ATOM 595 O O . LYS A 1 73 ? -5.206 -5.430 -28.307 1.00 94.69 73 LYS A O 1
ATOM 600 N N . PRO A 1 74 ? -7.204 -5.626 -29.333 1.00 95.12 74 PRO A N 1
ATOM 601 C CA . PRO A 1 74 ? -6.729 -6.591 -30.317 1.00 95.12 74 PRO A CA 1
ATOM 602 C C . PRO A 1 74 ? -5.520 -6.049 -31.091 1.00 95.12 74 PRO A C 1
ATOM 604 O O . PRO A 1 74 ? -5.545 -4.928 -31.596 1.00 95.12 74 PRO A O 1
ATOM 607 N N . GLY A 1 75 ? -4.445 -6.835 -31.163 1.00 94.00 75 GLY A N 1
ATOM 608 C CA . GLY A 1 75 ? -3.185 -6.436 -31.803 1.00 94.00 75 GLY A CA 1
ATOM 609 C C . GLY A 1 75 ? -2.190 -5.702 -30.894 1.00 94.00 75 GLY A C 1
ATOM 610 O O . GLY A 1 75 ? -1.052 -5.474 -31.311 1.00 94.00 75 GLY A O 1
ATOM 611 N N . SER A 1 76 ? -2.555 -5.371 -29.650 1.00 93.12 76 SER A N 1
ATOM 612 C CA . SER A 1 76 ? -1.601 -4.862 -28.660 1.00 93.12 76 SER A CA 1
ATOM 613 C C . SER A 1 76 ? -0.666 -5.967 -28.170 1.00 93.12 76 SER A C 1
ATOM 615 O O . SER A 1 76 ? -1.086 -7.083 -27.870 1.00 93.12 76 SER A O 1
ATOM 617 N N . LYS A 1 77 ? 0.626 -5.642 -28.072 1.00 92.25 77 LYS A N 1
ATOM 618 C CA . LYS A 1 77 ? 1.648 -6.529 -27.507 1.00 92.25 77 LYS A CA 1
ATOM 619 C C . LYS A 1 77 ? 1.858 -6.193 -26.037 1.00 92.25 77 LYS A C 1
ATOM 621 O O . LYS A 1 77 ? 1.838 -5.020 -25.667 1.00 92.25 77 LYS A O 1
ATOM 626 N N . TYR A 1 78 ? 2.107 -7.212 -25.222 1.00 87.12 78 TYR A N 1
ATOM 627 C CA . TYR A 1 78 ? 2.549 -7.002 -23.849 1.00 87.12 78 TYR A CA 1
ATOM 628 C C . TYR A 1 78 ? 3.893 -6.259 -23.839 1.00 87.12 78 TYR A C 1
ATOM 630 O O . TYR A 1 78 ? 4.798 -6.586 -24.614 1.00 87.12 78 TYR A O 1
ATOM 638 N N . CYS A 1 79 ? 4.016 -5.248 -22.980 1.00 88.06 79 CYS A N 1
ATOM 639 C CA . CYS A 1 79 ? 5.255 -4.499 -22.829 1.00 88.06 79 CYS A CA 1
ATOM 640 C C . CYS A 1 79 ? 6.172 -5.233 -21.848 1.00 88.06 79 CYS A C 1
ATOM 642 O O . CYS A 1 79 ? 5.899 -5.269 -20.651 1.00 88.06 79 CYS A O 1
ATOM 644 N N . VAL A 1 80 ? 7.269 -5.800 -22.352 1.00 91.19 80 VAL A N 1
ATOM 645 C CA . VAL A 1 80 ? 8.344 -6.324 -21.504 1.00 91.19 80 VAL A CA 1
ATOM 646 C C . VAL A 1 80 ? 9.400 -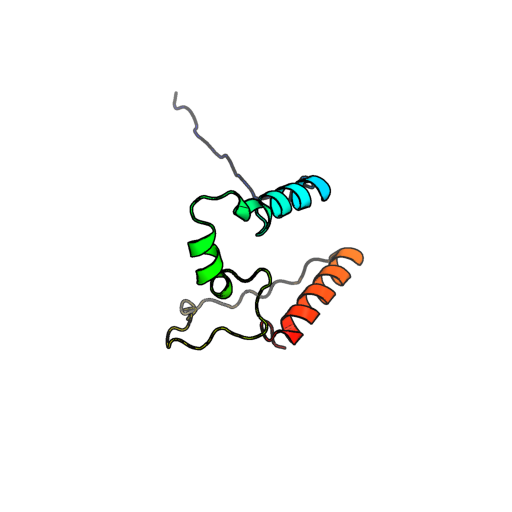5.237 -21.365 1.00 91.19 80 VAL A C 1
ATOM 648 O O . VAL A 1 80 ? 10.139 -4.955 -22.309 1.00 91.19 80 VAL A O 1
ATOM 651 N N . MET A 1 81 ? 9.479 -4.629 -20.185 1.00 91.56 81 MET A N 1
ATOM 652 C CA . MET A 1 81 ? 10.549 -3.693 -19.845 1.00 91.56 81 MET A CA 1
ATOM 653 C C . MET A 1 81 ? 11.589 -4.401 -18.985 1.00 91.56 81 MET A C 1
ATOM 655 O O . MET A 1 81 ? 11.247 -5.107 -18.038 1.00 91.56 81 MET A O 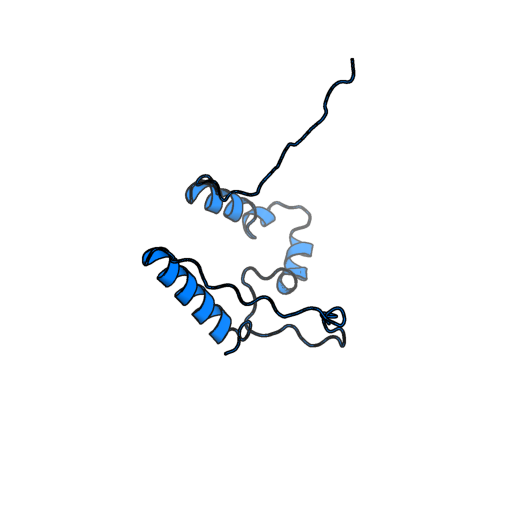1
ATOM 659 N N . LYS A 1 82 ? 12.873 -4.208 -19.302 1.00 92.75 82 LYS A N 1
ATOM 660 C CA . LYS A 1 82 ? 13.947 -4.614 -18.391 1.00 92.75 82 LYS A CA 1
ATOM 661 C C . LYS A 1 82 ? 13.898 -3.714 -17.160 1.00 92.75 82 LYS A C 1
ATOM 663 O O . LYS A 1 82 ? 13.777 -2.499 -17.298 1.00 92.75 82 LYS A O 1
ATOM 668 N N . GLN A 1 83 ? 14.007 -4.309 -15.976 1.00 88.75 83 GLN A N 1
ATOM 669 C CA . GLN A 1 83 ? 14.134 -3.547 -14.740 1.00 88.75 83 GLN A CA 1
ATOM 670 C C . GLN A 1 83 ? 15.427 -2.723 -14.782 1.00 88.75 83 GLN A C 1
ATOM 672 O O . GLN A 1 83 ? 16.485 -3.227 -15.168 1.00 88.75 83 GLN A O 1
ATOM 677 N N . TRP A 1 84 ? 15.341 -1.452 -14.397 1.00 93.06 84 TRP A N 1
ATOM 678 C CA . TRP A 1 84 ? 16.516 -0.598 -14.254 1.00 93.06 84 TRP A CA 1
ATOM 679 C C . TRP A 1 84 ? 17.393 -1.083 -13.093 1.00 93.06 84 TRP A C 1
ATOM 681 O O . TRP A 1 84 ? 16.857 -1.567 -12.095 1.00 93.06 84 TRP A O 1
ATOM 691 N N . PRO A 1 85 ? 18.729 -0.960 -13.185 1.00 93.50 85 PRO A N 1
ATOM 692 C CA . PRO A 1 85 ? 19.600 -1.306 -12.073 1.00 93.50 85 PRO A CA 1
ATOM 693 C C . PRO A 1 85 ? 19.309 -0.378 -10.891 1.00 93.50 85 PRO A C 1
ATOM 695 O O . PRO A 1 85 ? 19.410 0.841 -11.010 1.00 93.50 85 PRO A O 1
ATOM 698 N N . LEU A 1 86 ? 18.951 -0.969 -9.752 1.00 94.31 86 LEU A N 1
ATOM 699 C CA . LEU A 1 86 ? 18.688 -0.249 -8.510 1.00 94.31 86 LEU A CA 1
ATOM 700 C C . LEU A 1 86 ? 19.868 -0.412 -7.534 1.00 94.31 86 LEU A C 1
ATOM 702 O O . LEU A 1 86 ? 20.523 -1.461 -7.527 1.00 94.31 86 LEU A O 1
ATOM 706 N N . PRO A 1 87 ? 20.153 0.590 -6.682 1.00 95.81 87 PRO A N 1
ATOM 707 C CA . PRO A 1 87 ? 21.114 0.455 -5.592 1.00 95.81 87 PRO A CA 1
ATOM 708 C C . PRO A 1 87 ? 20.764 -0.711 -4.662 1.00 95.81 87 PRO A C 1
ATOM 710 O O . PRO A 1 87 ? 19.596 -0.950 -4.360 1.00 95.81 87 PRO A O 1
ATOM 713 N N . ARG A 1 88 ? 21.782 -1.398 -4.127 1.00 93.44 88 ARG A N 1
ATOM 714 C CA . ARG A 1 88 ? 21.588 -2.584 -3.269 1.00 93.44 88 ARG A CA 1
ATOM 715 C C . ARG A 1 88 ? 20.673 -2.323 -2.068 1.00 93.44 88 ARG A C 1
ATOM 717 O O . ARG A 1 88 ? 19.837 -3.160 -1.762 1.00 93.44 88 ARG A O 1
ATOM 724 N N . GLY A 1 89 ? 20.807 -1.167 -1.413 1.00 93.38 89 GLY A N 1
ATOM 725 C CA . GLY A 1 89 ? 19.948 -0.804 -0.279 1.00 93.38 89 GLY A CA 1
ATOM 726 C C . GLY A 1 89 ? 18.471 -0.681 -0.665 1.00 93.38 89 GLY A C 1
ATOM 727 O O . GLY A 1 89 ? 17.603 -1.126 0.079 1.00 93.38 89 GLY A O 1
ATOM 728 N N . GLN A 1 90 ? 18.190 -0.153 -1.859 1.00 91.69 90 GLN A N 1
ATOM 729 C CA . GLN A 1 90 ? 16.828 -0.024 -2.370 1.00 91.69 90 GLN A CA 1
ATOM 730 C C . GLN A 1 90 ? 16.246 -1.385 -2.758 1.00 91.69 90 GLN A C 1
ATOM 732 O O . GLN A 1 90 ? 15.097 -1.664 -2.433 1.00 91.69 90 GLN A O 1
ATOM 737 N N . VAL A 1 91 ? 17.048 -2.246 -3.393 1.00 92.81 91 VAL A N 1
ATOM 738 C CA . VAL A 1 91 ? 16.647 -3.624 -3.718 1.00 92.81 91 VAL A CA 1
ATOM 739 C C . VAL A 1 91 ? 16.247 -4.376 -2.450 1.00 92.81 91 VAL A C 1
ATOM 741 O O . VAL A 1 91 ? 15.146 -4.900 -2.389 1.00 92.81 91 VAL A O 1
ATOM 744 N N . LEU A 1 92 ? 17.064 -4.320 -1.393 1.00 94.75 92 LEU A N 1
ATOM 745 C CA . LEU A 1 92 ? 16.754 -4.984 -0.120 1.00 94.75 92 LEU A CA 1
ATOM 746 C C . LEU A 1 92 ? 15.453 -4.480 0.524 1.00 94.75 92 LEU A C 1
ATOM 748 O O . LEU A 1 92 ? 14.691 -5.271 1.080 1.00 94.75 92 LEU A O 1
ATOM 752 N N . ALA A 1 93 ? 15.188 -3.172 0.460 1.00 92.81 93 ALA A N 1
ATOM 753 C CA . ALA A 1 93 ? 13.948 -2.599 0.979 1.00 92.81 93 ALA A CA 1
ATOM 754 C C . ALA A 1 93 ? 12.720 -3.062 0.175 1.00 92.81 93 ALA A C 1
ATOM 756 O O . ALA A 1 93 ? 11.690 -3.398 0.761 1.00 92.81 93 ALA A O 1
ATOM 757 N N . ILE A 1 94 ? 12.845 -3.116 -1.155 1.00 93.62 94 ILE A N 1
ATOM 758 C CA . ILE A 1 94 ? 11.804 -3.610 -2.062 1.00 93.62 94 ILE A CA 1
ATOM 759 C C . ILE A 1 94 ? 11.556 -5.103 -1.826 1.00 93.62 94 ILE A C 1
ATOM 761 O O . ILE A 1 94 ? 10.406 -5.505 -1.671 1.00 93.62 94 ILE A O 1
ATOM 765 N N . ASP A 1 95 ? 12.610 -5.910 -1.727 1.00 94.94 95 ASP A N 1
ATOM 766 C CA . ASP A 1 95 ? 12.507 -7.353 -1.496 1.00 94.94 95 ASP A CA 1
ATOM 767 C C . ASP A 1 95 ? 11.793 -7.650 -0.175 1.00 94.94 95 ASP A C 1
ATOM 769 O O . ASP A 1 95 ? 10.875 -8.470 -0.136 1.00 94.94 95 ASP A O 1
ATOM 773 N N . LYS A 1 96 ? 12.145 -6.930 0.900 1.00 95.88 96 LYS A N 1
ATOM 774 C CA . LYS A 1 96 ? 11.448 -7.041 2.188 1.00 95.88 96 LYS A CA 1
ATOM 775 C C . LYS A 1 96 ? 9.966 -6.678 2.056 1.00 95.88 96 LYS A C 1
ATOM 777 O O . LYS A 1 96 ? 9.114 -7.413 2.543 1.00 95.88 96 LYS A O 1
ATOM 782 N N . PHE A 1 97 ? 9.657 -5.578 1.366 1.00 92.31 97 PHE A N 1
ATOM 783 C CA . PHE A 1 97 ? 8.275 -5.165 1.128 1.00 92.31 97 PHE A CA 1
ATOM 784 C C . PHE A 1 97 ? 7.481 -6.240 0.374 1.00 92.31 97 PHE A C 1
ATOM 786 O O . PHE A 1 97 ? 6.365 -6.572 0.770 1.00 92.31 97 PHE A O 1
ATOM 793 N N . PHE A 1 98 ? 8.043 -6.815 -0.691 1.00 94.12 98 PHE A N 1
ATOM 794 C CA . PHE A 1 98 ? 7.368 -7.861 -1.459 1.00 94.12 98 PHE A CA 1
ATOM 795 C C . PHE A 1 98 ? 7.252 -9.181 -0.695 1.00 94.12 98 PHE A C 1
ATOM 7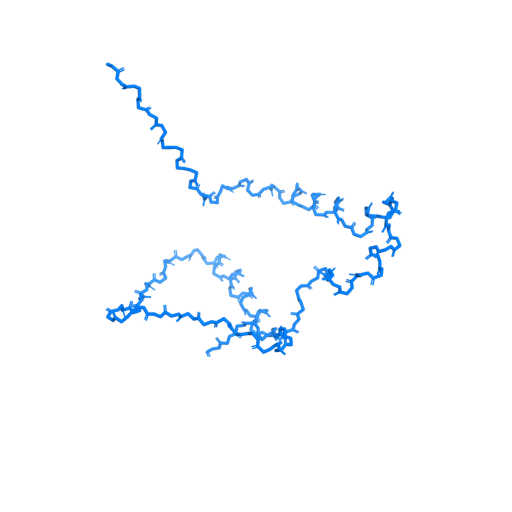97 O O . PHE A 1 98 ? 6.234 -9.851 -0.849 1.00 94.12 98 PHE A O 1
ATOM 804 N N . ALA A 1 99 ? 8.213 -9.526 0.165 1.00 94.81 99 ALA A N 1
ATOM 805 C CA . ALA A 1 99 ? 8.105 -10.687 1.047 1.00 94.81 99 ALA A CA 1
ATOM 806 C C . ALA A 1 99 ? 6.889 -10.572 1.984 1.00 94.81 99 ALA A C 1
ATOM 808 O O . ALA A 1 99 ? 6.100 -11.514 2.084 1.00 94.81 99 ALA A O 1
ATOM 809 N N . ASP A 1 100 ? 6.674 -9.397 2.585 1.00 92.50 100 ASP A N 1
ATOM 810 C CA . ASP A 1 100 ? 5.504 -9.137 3.432 1.00 92.50 100 ASP A CA 1
ATOM 811 C C . ASP A 1 100 ? 4.192 -9.229 2.624 1.00 92.50 100 ASP A C 1
ATOM 813 O O . ASP A 1 100 ? 3.202 -9.807 3.080 1.00 92.50 100 ASP A O 1
ATOM 817 N N . ARG A 1 101 ? 4.177 -8.712 1.385 1.00 93.12 101 ARG A N 1
ATOM 818 C CA . ARG A 1 101 ? 3.002 -8.770 0.489 1.00 93.12 101 ARG A CA 1
ATOM 819 C C . ARG A 1 101 ? 2.706 -10.168 -0.043 1.00 93.12 101 ARG A C 1
ATOM 821 O O . ARG A 1 101 ? 1.535 -10.505 -0.229 1.00 93.12 101 ARG A O 1
ATOM 828 N N . LEU A 1 102 ? 3.739 -10.972 -0.277 1.00 93.38 102 LEU A N 1
ATOM 829 C CA . LEU A 1 102 ? 3.616 -12.378 -0.648 1.00 93.38 102 LEU A CA 1
ATOM 830 C C . LEU A 1 102 ? 3.019 -13.176 0.516 1.00 93.38 102 LEU A C 1
ATOM 832 O O . LEU A 1 102 ? 2.041 -13.896 0.322 1.00 93.38 102 LEU A O 1
ATOM 836 N N . ALA A 1 103 ? 3.530 -12.977 1.737 1.00 92.00 103 ALA A N 1
ATOM 837 C CA . ALA A 1 103 ? 2.986 -13.600 2.946 1.00 92.00 103 ALA A CA 1
ATOM 838 C C . ALA A 1 103 ? 1.525 -13.187 3.210 1.00 92.00 103 ALA A C 1
ATOM 840 O O . ALA A 1 103 ? 0.709 -14.009 3.625 1.00 92.00 103 ALA A O 1
ATOM 841 N N . ALA A 1 104 ? 1.171 -11.934 2.908 1.00 91.25 104 ALA A N 1
ATOM 842 C CA . ALA A 1 104 ? -0.201 -11.439 2.978 1.00 91.25 104 ALA A CA 1
ATOM 843 C C . ALA A 1 104 ? -1.105 -11.933 1.827 1.00 91.25 104 ALA A C 1
ATOM 845 O O . ALA A 1 104 ? -2.300 -11.647 1.836 1.00 91.25 104 ALA A O 1
ATOM 846 N N . GLY A 1 105 ? -0.578 -12.643 0.823 1.00 90.75 105 GLY A N 1
ATOM 847 C CA . GLY A 1 105 ? -1.345 -13.124 -0.332 1.00 90.75 105 GLY A CA 1
ATOM 848 C C . GLY A 1 105 ? -1.791 -12.027 -1.307 1.00 90.75 105 GLY A C 1
ATOM 849 O O . GLY A 1 105 ? -2.674 -12.267 -2.135 1.00 90.75 105 GLY A O 1
ATOM 850 N N . HIS A 1 106 ? -1.204 -10.827 -1.210 1.00 90.31 106 HIS A N 1
ATOM 851 C CA . HIS A 1 106 ? -1.446 -9.707 -2.129 1.00 90.31 106 HIS A CA 1
ATOM 852 C C . HIS A 1 106 ? -0.693 -9.887 -3.451 1.00 90.31 106 HIS A C 1
ATOM 854 O O . HIS A 1 106 ? -1.173 -9.458 -4.496 1.00 90.31 106 HIS A O 1
ATOM 860 N N . VAL A 1 107 ? 0.476 -10.530 -3.397 1.00 92.88 107 VAL A N 1
ATOM 861 C CA . VAL A 1 107 ? 1.334 -10.852 -4.547 1.00 92.88 107 VAL A CA 1
ATOM 862 C C . VAL A 1 107 ? 1.474 -12.372 -4.653 1.00 92.88 107 VAL A C 1
ATOM 864 O O . VAL A 1 107 ? 1.313 -13.079 -3.659 1.00 92.88 107 VAL A O 1
ATOM 867 N N . ARG A 1 108 ? 1.718 -12.879 -5.865 1.00 90.31 108 ARG A N 1
ATOM 868 C CA . ARG A 1 108 ? 1.928 -14.303 -6.169 1.00 90.31 108 ARG A CA 1
ATOM 869 C C . ARG A 1 108 ? 3.114 -14.451 -7.128 1.00 90.31 108 ARG A C 1
ATOM 871 O O . ARG A 1 108 ? 3.385 -13.505 -7.869 1.00 90.31 108 ARG A O 1
ATOM 878 N N . GLU A 1 109 ? 3.787 -15.601 -7.076 1.00 85.44 109 GLU A N 1
ATOM 879 C CA . GLU A 1 109 ? 4.818 -16.010 -8.051 1.00 85.44 109 GLU A CA 1
ATOM 880 C C . GLU A 1 109 ? 4.217 -16.394 -9.410 1.00 85.44 109 GLU A C 1
ATOM 882 O O . GLU A 1 109 ? 3.074 -16.915 -9.430 1.00 85.44 109 GLU A O 1
#

Foldseek 3Di:
DDDDDDDPPPPPDPDPPPPDVVRVVVVVVCVDLVVCVPPPCNVVCVVCCVVVDPDDAQDDPDDPVDDDDDDDPPPDDDDDDDDDDDPPVVVVVVVVVVVVCVRSVVDDD

InterPro domains:
  IPR043502 DNA/RNA polymerase superfamily [SSF56672] (45-109)

pLDDT: mean 81.62, std 17.96, range [33.09, 95.88]

Radius of gyration: 21.62 Å; chains: 1; bounding box: 41×55×53 Å